Protein AF-A0A4Q5PE41-F1 (afdb_monomer_lite)

Structure (mmCIF, N/CA/C/O backbone):
data_AF-A0A4Q5PE41-F1
#
_entry.id   AF-A0A4Q5PE41-F1
#
loop_
_atom_site.group_PDB
_atom_site.id
_atom_site.type_symbol
_atom_site.label_atom_id
_atom_site.label_alt_id
_atom_site.label_comp_id
_atom_site.label_asym_id
_atom_site.label_entity_id
_atom_site.label_seq_id
_atom_site.pdbx_PDB_ins_code
_atom_site.Cartn_x
_atom_site.Cartn_y
_atom_site.Cartn_z
_atom_site.occupancy
_atom_site.B_iso_or_equiv
_atom_site.auth_seq_id
_atom_site.auth_comp_id
_atom_site.auth_asym_id
_atom_site.auth_atom_id
_atom_site.pdbx_PDB_model_num
ATOM 1 N N . MET A 1 1 ? -7.795 15.484 -3.928 1.00 65.44 1 MET A N 1
ATOM 2 C CA . MET A 1 1 ? -7.971 14.006 -3.933 1.00 65.44 1 MET A CA 1
ATOM 3 C C . MET A 1 1 ? -8.225 13.414 -5.328 1.00 65.44 1 MET A C 1
ATOM 5 O O . MET A 1 1 ? -9.267 13.664 -5.918 1.00 65.44 1 MET A O 1
ATOM 9 N N . ARG A 1 2 ? -7.274 12.630 -5.868 1.00 85.06 2 ARG A N 1
ATOM 10 C CA . ARG A 1 2 ? -7.389 11.889 -7.152 1.00 85.06 2 ARG A CA 1
ATOM 11 C C . ARG A 1 2 ? -7.838 10.436 -6.906 1.00 85.06 2 ARG A C 1
ATOM 13 O O . ARG A 1 2 ? -7.530 9.899 -5.846 1.00 85.06 2 ARG A O 1
ATOM 20 N N . LEU A 1 3 ? -8.458 9.766 -7.892 1.00 90.44 3 LEU A N 1
ATOM 21 C CA . LEU A 1 3 ? -8.894 8.351 -7.792 1.00 90.44 3 LEU A CA 1
ATOM 22 C C . LEU A 1 3 ? -7.780 7.406 -7.304 1.00 90.44 3 LEU A C 1
ATOM 24 O O . LEU A 1 3 ? -8.008 6.566 -6.440 1.00 90.44 3 LEU A O 1
ATOM 28 N N . ARG A 1 4 ? -6.548 7.619 -7.779 1.00 90.44 4 ARG A N 1
ATOM 29 C CA . ARG A 1 4 ? -5.368 6.848 -7.363 1.00 90.44 4 ARG A CA 1
ATOM 30 C C . ARG A 1 4 ? -5.062 6.954 -5.863 1.00 90.44 4 ARG A C 1
ATOM 32 O O . ARG A 1 4 ? -4.563 5.998 -5.286 1.00 90.44 4 ARG A O 1
ATOM 39 N N . HIS A 1 5 ? -5.333 8.092 -5.219 1.00 93.12 5 HIS A N 1
ATOM 40 C CA . HIS A 1 5 ? -5.100 8.240 -3.775 1.00 93.12 5 HIS A CA 1
ATOM 41 C C . HIS A 1 5 ? -6.122 7.434 -2.970 1.00 93.12 5 HIS A C 1
ATOM 43 O O . HIS A 1 5 ? -5.750 6.791 -1.994 1.00 93.12 5 HIS A O 1
ATOM 49 N N . ILE A 1 6 ? -7.382 7.411 -3.419 1.00 94.94 6 ILE A N 1
ATOM 50 C CA . ILE A 1 6 ? -8.447 6.603 -2.807 1.00 94.94 6 ILE A CA 1
ATOM 51 C C . ILE A 1 6 ? -8.116 5.113 -2.938 1.00 94.94 6 ILE A C 1
ATOM 53 O O . ILE A 1 6 ? -8.204 4.374 -1.962 1.00 94.94 6 ILE A O 1
ATOM 57 N N . GLU A 1 7 ? -7.680 4.678 -4.120 1.00 95.88 7 GLU A N 1
ATOM 58 C CA . GLU A 1 7 ? -7.292 3.289 -4.380 1.00 95.88 7 GLU A CA 1
ATOM 59 C C . GLU A 1 7 ? -6.096 2.852 -3.519 1.00 95.88 7 GLU A C 1
ATOM 6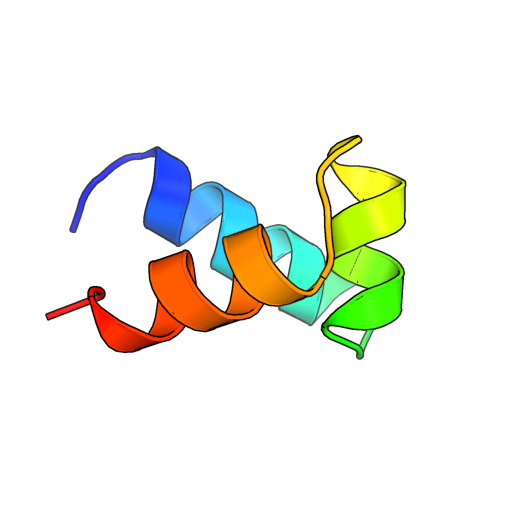1 O O . GLU A 1 7 ? -6.138 1.800 -2.882 1.00 95.88 7 GLU A O 1
ATOM 66 N N . VAL A 1 8 ? -5.062 3.696 -3.426 1.00 96.69 8 VAL A N 1
ATOM 67 C CA . VAL A 1 8 ? -3.892 3.463 -2.568 1.00 96.69 8 VAL A CA 1
ATOM 68 C C . VAL A 1 8 ? -4.284 3.395 -1.091 1.00 96.69 8 VAL A C 1
ATOM 70 O O . VAL A 1 8 ? -3.845 2.487 -0.386 1.00 96.69 8 VAL A O 1
ATOM 73 N N . PHE A 1 9 ? -5.125 4.316 -0.620 1.00 96.62 9 PHE A N 1
ATOM 74 C CA . PHE A 1 9 ? -5.605 4.318 0.759 1.00 96.62 9 PHE A CA 1
ATOM 75 C C . PHE A 1 9 ? -6.410 3.053 1.074 1.00 96.62 9 PHE A C 1
ATOM 77 O O . PHE A 1 9 ? -6.122 2.366 2.052 1.00 96.62 9 PHE A O 1
ATOM 84 N N . ASN A 1 10 ? -7.358 2.688 0.208 1.00 97.88 10 ASN A N 1
ATOM 85 C CA . ASN A 1 10 ? -8.150 1.471 0.355 1.00 97.88 10 ASN A CA 1
ATOM 86 C C . ASN A 1 10 ? -7.270 0.210 0.372 1.00 97.88 10 ASN A C 1
ATOM 88 O O . ASN A 1 10 ? -7.460 -0.664 1.211 1.00 97.88 10 ASN A O 1
ATOM 92 N N . ALA A 1 11 ? -6.265 0.130 -0.503 1.00 98.25 11 ALA A N 1
ATOM 93 C CA . ALA A 1 11 ? -5.333 -0.994 -0.534 1.00 98.25 11 ALA A CA 1
ATOM 94 C C . ALA A 1 11 ? -4.517 -1.117 0.767 1.00 98.25 11 ALA A C 1
ATOM 96 O O . ALA A 1 11 ? -4.273 -2.230 1.238 1.00 98.25 11 ALA A O 1
ATOM 97 N N . VAL A 1 12 ? -4.120 0.003 1.385 1.00 98.12 12 VAL A N 1
ATOM 98 C CA . VAL A 1 12 ? -3.459 -0.005 2.703 1.00 98.12 12 VAL A CA 1
ATOM 99 C C . VAL A 1 12 ? -4.422 -0.458 3.793 1.00 98.12 12 VAL A C 1
ATOM 101 O O . VAL A 1 12 ? -4.055 -1.317 4.590 1.00 98.12 12 VAL A O 1
ATOM 104 N N . MET A 1 13 ? -5.654 0.053 3.796 1.00 98.19 13 MET A N 1
ATOM 105 C CA . MET A 1 13 ? -6.680 -0.341 4.765 1.00 98.19 13 MET A CA 1
ATOM 106 C C . MET A 1 13 ? -7.023 -1.833 4.670 1.00 98.19 13 MET A C 1
ATOM 108 O O . MET A 1 13 ? -7.158 -2.494 5.695 1.00 98.19 13 MET A O 1
ATOM 112 N N . LEU A 1 14 ? -7.106 -2.386 3.456 1.00 98.56 14 LEU A N 1
ATOM 113 C CA . LEU A 1 14 ? -7.435 -3.795 3.228 1.00 98.56 14 LEU A CA 1
ATOM 114 C C . LEU A 1 14 ? -6.296 -4.744 3.624 1.00 98.56 14 LEU A C 1
ATOM 116 O O . LEU A 1 14 ? -6.539 -5.837 4.125 1.00 98.56 14 LEU A O 1
ATOM 120 N N . THR A 1 15 ? -5.047 -4.349 3.371 1.00 98.44 15 THR A N 1
ATOM 121 C CA . THR A 1 15 ? -3.873 -5.218 3.580 1.00 98.44 15 THR A CA 1
ATOM 122 C C . THR A 1 15 ? -3.154 -4.978 4.907 1.00 98.44 15 THR A C 1
ATOM 124 O O . THR A 1 15 ? -2.242 -5.730 5.253 1.00 98.44 15 THR A O 1
ATOM 127 N N . GLY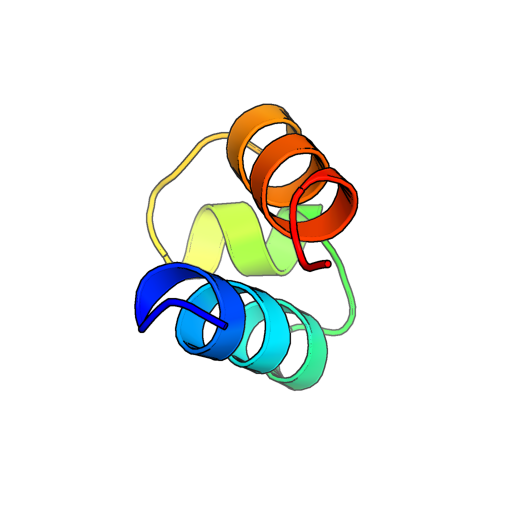 A 1 16 ? -3.500 -3.906 5.624 1.00 98.44 16 GLY A N 1
ATOM 128 C CA . GLY A 1 16 ? -2.878 -3.496 6.884 1.00 98.44 16 GLY A CA 1
ATOM 129 C C . GLY A 1 16 ? -1.430 -3.007 6.760 1.00 98.44 16 GLY A C 1
ATOM 130 O O . GLY A 1 16 ? -0.775 -2.778 7.774 1.00 98.44 16 GLY A O 1
ATOM 131 N N . SER A 1 17 ? -0.883 -2.869 5.546 1.00 98.12 17 SER A N 1
ATOM 132 C CA . SER A 1 17 ? 0.503 -2.427 5.355 1.00 98.12 17 SER A CA 1
ATOM 133 C C . SER A 1 17 ? 0.753 -1.805 3.981 1.00 98.12 17 SER A C 1
ATOM 135 O O . SER A 1 17 ? 0.155 -2.187 2.978 1.00 98.12 17 SER A O 1
ATOM 137 N N . VAL A 1 18 ? 1.724 -0.891 3.902 1.00 98.06 18 VAL A N 1
ATOM 138 C CA . VAL A 1 18 ? 2.146 -0.267 2.631 1.00 98.06 18 VAL A CA 1
ATOM 139 C C . VAL A 1 18 ? 2.724 -1.311 1.665 1.00 98.06 18 VAL A C 1
ATOM 141 O O . VAL A 1 18 ? 2.452 -1.281 0.466 1.00 98.06 18 VAL A O 1
ATOM 144 N N . SER A 1 19 ? 3.496 -2.269 2.182 1.00 98.31 19 SER A N 1
ATOM 145 C CA . SER A 1 19 ? 4.069 -3.357 1.381 1.00 98.31 19 SER A CA 1
ATOM 146 C C . SER A 1 19 ? 3.005 -4.338 0.878 1.00 98.31 19 SER A C 1
ATOM 148 O O . SER A 1 19 ? 3.128 -4.842 -0.235 1.00 98.31 19 SER A O 1
ATOM 150 N N . GLY A 1 20 ? 1.965 -4.607 1.674 1.00 98.50 20 GLY A N 1
ATOM 151 C CA . GLY A 1 20 ? 0.810 -5.402 1.255 1.00 98.50 20 GLY A CA 1
ATOM 152 C C . GLY A 1 20 ? 0.022 -4.705 0.149 1.00 98.50 20 GLY A C 1
ATOM 153 O O . GLY A 1 20 ? -0.239 -5.315 -0.885 1.00 98.50 20 GLY A O 1
ATOM 154 N N . ALA A 1 21 ? -0.256 -3.411 0.317 1.00 98.44 21 ALA A N 1
ATOM 155 C CA . ALA A 1 21 ? -0.935 -2.592 -0.680 1.00 98.44 21 ALA A CA 1
ATOM 156 C C . ALA A 1 21 ? -0.183 -2.590 -2.016 1.00 98.44 21 ALA A C 1
ATOM 158 O O . ALA A 1 21 ? -0.776 -2.836 -3.059 1.00 98.44 21 ALA A O 1
ATOM 159 N N . ALA A 1 22 ? 1.138 -2.395 -1.982 1.00 98.50 22 ALA A N 1
ATOM 160 C CA . ALA A 1 22 ? 1.982 -2.405 -3.174 1.00 98.50 22 ALA A CA 1
ATOM 161 C C . ALA A 1 22 ? 1.850 -3.710 -3.980 1.00 98.50 22 ALA A C 1
ATOM 163 O O . ALA A 1 22 ? 1.696 -3.665 -5.199 1.00 98.50 22 ALA A O 1
ATOM 164 N N . ARG A 1 23 ? 1.837 -4.864 -3.296 1.00 98.56 23 ARG A N 1
ATOM 165 C CA . ARG A 1 23 ? 1.606 -6.169 -3.938 1.00 98.56 23 ARG A CA 1
ATOM 166 C C . ARG A 1 23 ? 0.184 -6.293 -4.482 1.00 98.56 23 ARG A C 1
ATOM 168 O O . ARG A 1 23 ? 0.017 -6.787 -5.589 1.00 98.56 23 ARG A O 1
ATOM 175 N N . LEU A 1 24 ? -0.815 -5.836 -3.723 1.00 98.44 24 LEU A N 1
ATOM 176 C CA . LEU A 1 24 ? -2.228 -5.930 -4.096 1.00 98.44 24 LEU A CA 1
ATOM 177 C C . LEU A 1 24 ? -2.544 -5.171 -5.393 1.00 98.44 24 LEU A C 1
ATOM 179 O O . LEU A 1 24 ? -3.248 -5.701 -6.245 1.00 98.44 24 LEU A O 1
ATOM 183 N N . ILE A 1 25 ? -2.013 -3.956 -5.553 1.00 97.38 25 ILE A N 1
ATOM 184 C CA . ILE A 1 25 ? -2.258 -3.107 -6.733 1.00 97.38 25 ILE A CA 1
ATOM 185 C C . ILE A 1 25 ? -1.104 -3.134 -7.752 1.00 97.38 25 ILE A C 1
ATOM 187 O O . ILE A 1 25 ? -1.022 -2.269 -8.618 1.00 97.38 25 ILE A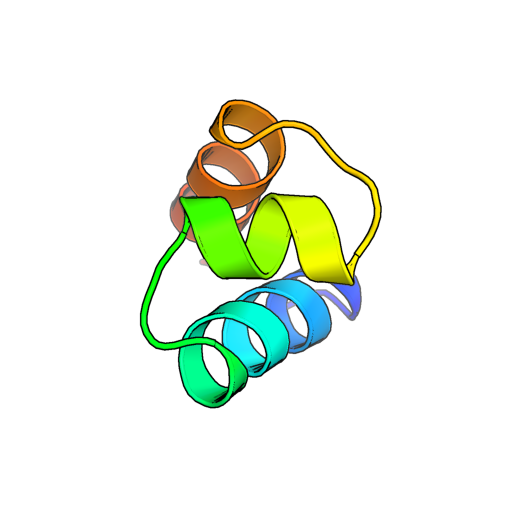 O 1
ATOM 191 N N . ASN A 1 26 ? -0.212 -4.127 -7.656 1.00 98.06 26 ASN A N 1
ATOM 192 C CA . ASN A 1 26 ? 0.903 -4.376 -8.578 1.00 98.06 26 ASN A CA 1
ATOM 193 C C . ASN A 1 26 ? 1.794 -3.145 -8.864 1.00 98.06 26 ASN A C 1
ATOM 195 O O . ASN A 1 26 ? 2.093 -2.807 -10.011 1.00 98.06 26 ASN A O 1
ATOM 199 N N . VAL A 1 27 ? 2.232 -2.462 -7.805 1.00 97.31 27 VAL A N 1
ATOM 200 C CA . VAL A 1 27 ? 3.183 -1.340 -7.871 1.00 97.31 27 VAL A CA 1
ATOM 201 C C . VAL A 1 27 ? 4.309 -1.518 -6.854 1.00 97.31 27 VAL A C 1
ATOM 203 O O . VAL A 1 27 ? 4.303 -2.420 -6.021 1.00 97.31 27 VAL A O 1
ATOM 206 N N . THR A 1 28 ? 5.302 -0.629 -6.884 1.00 98.31 28 THR A N 1
ATOM 207 C CA . THR A 1 28 ? 6.380 -0.635 -5.890 1.00 98.31 28 THR A CA 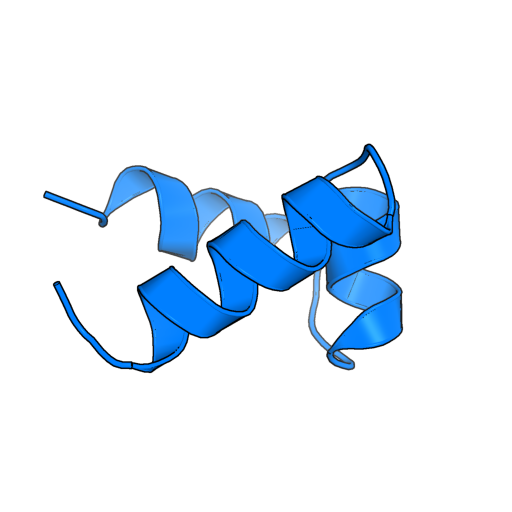1
ATOM 208 C C . THR A 1 28 ? 5.939 0.033 -4.584 1.00 98.31 28 THR A C 1
ATOM 210 O O . THR A 1 28 ? 5.183 1.006 -4.591 1.00 98.31 28 THR A O 1
ATOM 213 N N . GLN A 1 29 ? 6.456 -0.432 -3.443 1.00 97.75 29 GLN A N 1
ATOM 214 C CA . GLN A 1 29 ? 6.192 0.184 -2.133 1.00 97.75 29 GLN A CA 1
ATOM 215 C C . GLN A 1 29 ? 6.520 1.696 -2.098 1.00 97.75 29 GLN A C 1
ATOM 217 O O . GLN A 1 29 ? 5.679 2.460 -1.620 1.00 97.75 29 GLN A O 1
ATOM 222 N N . PRO A 1 30 ? 7.624 2.188 -2.705 1.00 97.69 30 PRO A N 1
ATOM 223 C CA . PRO A 1 30 ? 7.884 3.626 -2.795 1.00 97.69 30 PRO A CA 1
ATOM 224 C C . PRO A 1 30 ? 6.859 4.398 -3.636 1.00 97.69 30 PRO A C 1
ATOM 226 O O . PRO A 1 30 ? 6.646 5.589 -3.408 1.00 97.69 30 PRO A O 1
ATOM 229 N N . ALA A 1 31 ? 6.217 3.767 -4.627 1.00 96.19 31 ALA A N 1
ATOM 230 C CA . ALA A 1 31 ? 5.135 4.401 -5.379 1.00 96.19 31 ALA A CA 1
ATOM 231 C C . ALA A 1 31 ? 3.884 4.601 -4.509 1.00 96.19 31 ALA A C 1
ATOM 233 O O . ALA A 1 31 ? 3.227 5.638 -4.625 1.00 96.19 31 ALA A O 1
ATOM 234 N N . VAL A 1 32 ? 3.589 3.653 -3.615 1.00 97.06 32 VAL A N 1
ATOM 235 C CA . VAL A 1 32 ? 2.509 3.767 -2.621 1.00 97.06 32 VAL A CA 1
ATOM 236 C C . VAL A 1 32 ? 2.821 4.893 -1.633 1.00 97.06 32 VAL A C 1
ATOM 238 O O . VAL A 1 32 ? 2.018 5.812 -1.497 1.00 97.06 32 VAL A O 1
ATOM 241 N N . SER A 1 33 ? 4.017 4.899 -1.034 1.00 96.62 33 SER A N 1
ATOM 242 C CA . SER A 1 33 ? 4.440 5.934 -0.076 1.00 96.62 33 SER A CA 1
ATOM 243 C C . SER A 1 33 ? 4.396 7.343 -0.672 1.00 96.62 33 SER A C 1
ATOM 245 O O . SER A 1 33 ? 3.851 8.253 -0.054 1.00 96.62 33 SER A O 1
ATOM 247 N N . ARG A 1 34 ? 4.887 7.526 -1.908 1.00 95.38 34 ARG A N 1
ATOM 248 C CA . ARG A 1 34 ? 4.780 8.815 -2.613 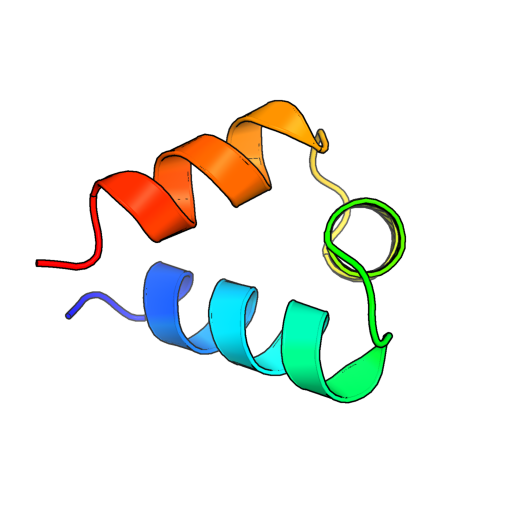1.00 95.38 34 ARG A CA 1
ATOM 249 C C . ARG A 1 34 ? 3.329 9.195 -2.895 1.00 95.38 34 ARG A C 1
ATOM 251 O O . ARG A 1 34 ? 2.989 10.362 -2.766 1.00 95.38 34 ARG A O 1
ATOM 258 N N . SER A 1 35 ? 2.470 8.248 -3.271 1.00 93.56 35 SER A N 1
ATOM 259 C CA . SER A 1 35 ? 1.054 8.553 -3.530 1.00 93.56 35 SER A CA 1
ATOM 260 C C . SER A 1 35 ? 0.324 9.011 -2.261 1.00 93.56 35 SER A C 1
ATOM 262 O O . SER A 1 35 ? -0.542 9.870 -2.349 1.00 93.56 35 SER A O 1
ATOM 264 N N . LEU A 1 36 ? 0.696 8.480 -1.089 1.00 92.31 36 LEU A N 1
ATOM 265 C CA . LEU A 1 36 ? 0.160 8.919 0.204 1.00 92.31 36 LEU A CA 1
ATOM 266 C C . LEU A 1 36 ? 0.699 10.292 0.629 1.00 92.31 36 LEU A C 1
ATOM 268 O O . LEU A 1 36 ? -0.056 11.103 1.147 1.00 92.31 36 LEU A O 1
ATOM 272 N N . GLN A 1 37 ? 1.985 10.570 0.396 1.00 91.81 37 GLN A N 1
ATOM 273 C CA . GLN A 1 37 ? 2.597 11.861 0.744 1.00 91.81 37 GLN A CA 1
ATOM 274 C C . GLN A 1 37 ? 2.004 13.036 -0.036 1.00 91.81 37 GLN A C 1
ATOM 276 O O . GLN A 1 37 ? 1.865 14.119 0.513 1.00 91.81 37 GLN A O 1
ATOM 281 N N . HIS A 1 38 ? 1.641 12.826 -1.302 1.00 85.12 38 HIS A N 1
ATOM 282 C CA . HIS A 1 38 ? 1.044 13.866 -2.146 1.00 85.12 38 HIS A CA 1
ATOM 283 C C . HIS A 1 38 ? -0.4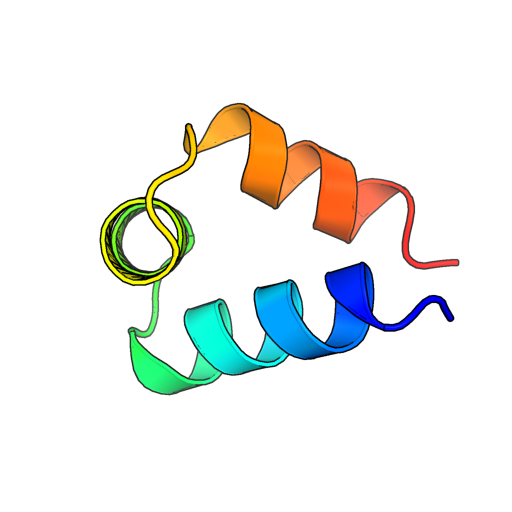92 13.893 -2.056 1.00 85.12 38 HIS A C 1
ATOM 285 O O . HIS A 1 38 ? -1.142 14.445 -2.943 1.00 85.12 38 HIS A O 1
ATOM 291 N N . ALA A 1 39 ? -1.085 13.257 -1.038 1.00 72.81 39 ALA A N 1
ATOM 292 C CA . ALA A 1 39 ? -2.533 13.141 -0.881 1.00 72.81 39 ALA A CA 1
ATOM 293 C C . ALA A 1 39 ? -3.221 14.381 -0.279 1.00 72.81 39 ALA A C 1
ATOM 295 O O . ALA A 1 39 ? -4.339 14.246 0.215 1.00 72.81 39 ALA A O 1
ATOM 296 N N . GLU A 1 40 ? -2.589 15.557 -0.357 1.00 57.59 40 GLU A N 1
ATOM 297 C CA . GLU A 1 40 ? -3.207 16.848 -0.007 1.00 57.59 40 GLU A CA 1
ATOM 298 C C . GLU A 1 40 ? -4.512 17.121 -0.794 1.00 57.59 40 GLU A C 1
ATOM 300 O O . GLU A 1 40 ? -4.659 16.707 -1.981 1.00 57.59 40 GLU A O 1
#

pLDDT: mean 93.71, std 8.93, range [57.59, 98.56]

Sequence (40 aa):
MRLRHIEVFNAVMLTGSVSGAARLINVTQPAVSRSLQHAE

Foldseek 3Di:
DDPVLVLLVVLCVVQVHLCSSCVVVVHDSVVSVVSPVPVD

Secondary structure (DSSP, 8-state):
--HHHHHHHHHHHHHSSHHHHHHHTTS-HHHHHHHHHT--

Radius of gyration: 8.73 Å; chains: 1; bounding box: 17×23×16 Å